Protein AF-A0A096B079-F1 (afdb_monomer_lite)

pLDDT: mean 82.73, std 12.1, range [50.69, 94.12]

Organism: NCBI:txid742738

Foldseek 3Di:
DDPVQADWDWDWDKDWDDDVPFIWIKIKTFTQGQAKKFWQDKDKDWDADPQQVVVCRVSHRDIHGHGRMDITTRDTADPDAWTKMKMWTWMDDDPDIDIDIDIDTDDRDDDDDDPPPVVVVVVVVVVVVVVVD

Structure (mmCIF, N/CA/C/O backbone):
data_AF-A0A096B079-F1
#
_entry.id   AF-A0A096B079-F1
#
loop_
_atom_site.group_PDB
_atom_site.id
_atom_site.type_symbol
_atom_site.label_atom_id
_atom_site.label_alt_id
_atom_site.label_comp_id
_atom_site.label_asym_id
_atom_site.label_entity_id
_atom_site.label_seq_id
_atom_site.pdbx_PDB_ins_code
_atom_site.Cartn_x
_atom_site.Cartn_y
_atom_site.Cartn_z
_atom_site.occupancy
_atom_site.B_iso_or_equiv
_atom_site.auth_seq_id
_atom_site.auth_comp_id
_atom_site.auth_asym_id
_atom_site.auth_atom_id
_atom_site.pdbx_PDB_model_num
ATOM 1 N N . MET A 1 1 ? -3.586 -3.933 30.442 1.00 50.69 1 MET A N 1
ATOM 2 C CA . MET A 1 1 ? -3.088 -4.070 29.053 1.00 50.69 1 MET A CA 1
ATOM 3 C C . MET A 1 1 ? -2.815 -2.673 28.521 1.00 50.69 1 MET A C 1
ATOM 5 O O . MET A 1 1 ? -3.705 -1.841 28.632 1.00 50.69 1 MET A O 1
ATOM 9 N N . ILE A 1 2 ? -1.599 -2.378 28.052 1.00 51.19 2 ILE A N 1
ATOM 10 C CA . ILE A 1 2 ? -1.215 -1.021 27.624 1.00 51.19 2 ILE A CA 1
ATOM 11 C C . ILE A 1 2 ? -1.696 -0.792 26.187 1.00 51.19 2 ILE A C 1
ATOM 13 O O . ILE A 1 2 ? -1.444 -1.600 25.297 1.00 51.19 2 ILE A O 1
ATOM 17 N N . GLU A 1 3 ? -2.394 0.317 25.977 1.00 56.41 3 GLU A N 1
ATOM 18 C CA . GLU A 1 3 ? -3.099 0.692 24.746 1.00 56.41 3 GLU A CA 1
ATOM 19 C C . GLU A 1 3 ? -2.209 0.678 23.487 1.00 56.41 3 GLU A C 1
ATOM 21 O O . GLU A 1 3 ? -2.634 0.209 22.433 1.00 56.41 3 GLU A O 1
ATOM 26 N N . ASN A 1 4 ? -0.936 1.067 23.617 1.00 60.97 4 ASN A N 1
ATOM 27 C CA . ASN A 1 4 ? 0.040 1.027 22.520 1.00 60.97 4 ASN A CA 1
ATOM 28 C C . ASN A 1 4 ? 0.401 -0.388 22.047 1.00 60.97 4 ASN A C 1
ATOM 30 O O . ASN A 1 4 ? 0.874 -0.553 20.930 1.00 60.97 4 ASN A O 1
ATOM 34 N N . SER A 1 5 ? 0.171 -1.418 22.864 1.00 60.91 5 SER A N 1
ATOM 35 C CA . SER A 1 5 ? 0.550 -2.799 22.537 1.00 60.91 5 SER A CA 1
ATOM 36 C C . SER A 1 5 ? -0.500 -3.522 21.677 1.00 60.91 5 SER A C 1
ATOM 38 O O . SER A 1 5 ? -0.214 -4.557 21.087 1.00 60.91 5 SER A O 1
ATOM 40 N N . THR A 1 6 ? -1.713 -2.963 21.566 1.00 69.12 6 THR A N 1
ATOM 41 C CA . THR A 1 6 ? -2.820 -3.533 20.767 1.00 69.12 6 THR A CA 1
ATOM 42 C C . THR A 1 6 ? -3.296 -2.639 19.638 1.00 69.12 6 THR A C 1
ATOM 44 O O . THR A 1 6 ? -4.287 -2.956 18.980 1.00 69.12 6 THR A O 1
ATOM 47 N N . ARG A 1 7 ? -2.609 -1.526 19.384 1.00 80.62 7 ARG A N 1
ATOM 48 C CA . ARG A 1 7 ? -2.993 -0.618 18.311 1.00 80.62 7 ARG A CA 1
ATOM 49 C C . ARG A 1 7 ? -2.771 -1.306 16.949 1.00 80.62 7 ARG A C 1
ATOM 51 O O . ARG A 1 7 ? -1.689 -1.858 16.729 1.00 80.62 7 ARG A O 1
ATOM 58 N N . PRO A 1 8 ? -3.757 -1.290 16.036 1.00 84.8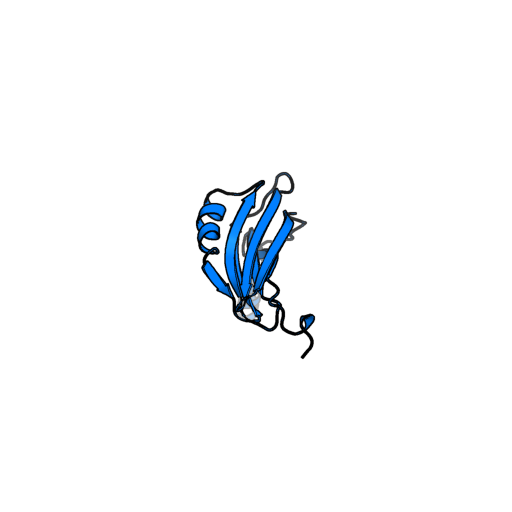1 8 PRO A N 1
ATOM 59 C CA . PRO A 1 8 ? -3.502 -1.638 14.643 1.00 84.81 8 PRO A CA 1
ATOM 60 C C . PRO A 1 8 ? -2.574 -0.587 14.030 1.00 84.81 8 PRO A C 1
ATOM 62 O O . PRO A 1 8 ? -2.700 0.602 14.328 1.00 84.81 8 PRO A O 1
ATOM 65 N N . TYR A 1 9 ? -1.658 -1.001 13.164 1.00 90.25 9 TYR A N 1
ATOM 66 C CA . TYR A 1 9 ? -0.716 -0.073 12.548 1.00 90.25 9 TYR A CA 1
ATOM 67 C C . TYR A 1 9 ? -0.647 -0.341 11.054 1.00 90.25 9 TYR A C 1
ATOM 69 O O . TYR A 1 9 ? 0.113 -1.193 10.596 1.00 90.25 9 TYR A O 1
ATOM 77 N N . ILE A 1 10 ? -1.515 0.348 10.314 1.00 92.12 10 ILE A N 1
ATOM 78 C CA . ILE A 1 10 ? -1.530 0.297 8.856 1.00 92.12 10 ILE A CA 1
ATOM 79 C C . ILE A 1 10 ? -0.416 1.200 8.348 1.00 92.12 10 ILE A C 1
ATOM 81 O O . ILE A 1 10 ? -0.372 2.376 8.694 1.00 92.12 10 ILE A O 1
ATOM 85 N N . VAL A 1 11 ? 0.473 0.636 7.541 1.00 92.38 11 VAL A N 1
ATOM 86 C CA . VAL A 1 11 ? 1.582 1.349 6.916 1.00 92.38 11 VAL A CA 1
ATOM 87 C C . VAL A 1 11 ? 1.533 1.089 5.423 1.00 92.38 11 VAL A C 1
ATOM 89 O O . VAL A 1 11 ? 1.298 -0.042 4.985 1.00 92.38 11 VAL A O 1
ATOM 92 N N . ILE A 1 12 ? 1.764 2.150 4.658 1.00 93.81 12 ILE A N 1
ATOM 93 C CA . ILE A 1 12 ? 1.899 2.095 3.209 1.00 93.81 12 ILE A CA 1
ATOM 94 C C . ILE A 1 12 ? 3.384 2.195 2.884 1.00 93.81 12 ILE A C 1
ATOM 96 O O . ILE A 1 12 ? 4.048 3.155 3.274 1.00 93.81 12 ILE A O 1
ATOM 100 N N . THR A 1 13 ? 3.908 1.191 2.196 1.00 92.50 13 THR A N 1
ATOM 101 C CA . THR A 1 13 ? 5.310 1.119 1.791 1.00 92.50 13 THR A CA 1
ATOM 102 C C . THR A 1 13 ? 5.428 0.920 0.289 1.00 92.50 13 THR A C 1
ATOM 104 O O . THR A 1 13 ? 4.492 0.505 -0.391 1.00 92.50 13 THR A O 1
ATOM 107 N N . TYR A 1 14 ? 6.613 1.216 -0.229 1.00 90.62 14 TYR A N 1
ATOM 108 C CA . TYR A 1 14 ? 6.978 0.995 -1.618 1.00 90.62 14 TYR A CA 1
ATOM 109 C C . TYR A 1 14 ? 7.935 -0.198 -1.706 1.00 90.62 14 TYR A C 1
ATOM 111 O O . TYR A 1 14 ? 8.960 -0.221 -1.022 1.00 90.62 14 TYR A O 1
ATOM 119 N N . GLU A 1 15 ? 7.601 -1.184 -2.538 1.00 89.50 15 GLU A N 1
ATOM 120 C CA . GLU A 1 15 ? 8.437 -2.357 -2.797 1.00 89.50 15 GLU A CA 1
ATOM 121 C C . GLU A 1 15 ? 8.790 -2.460 -4.286 1.00 89.50 15 GLU A C 1
ATOM 123 O O . GLU A 1 15 ? 7.981 -2.193 -5.178 1.00 89.50 15 GLU A O 1
ATOM 128 N N . ARG A 1 16 ? 10.027 -2.885 -4.554 1.00 86.31 16 ARG A N 1
ATOM 129 C CA . ARG A 1 16 ? 10.547 -3.159 -5.896 1.00 86.31 16 ARG A CA 1
ATOM 130 C C . ARG A 1 16 ? 10.853 -4.640 -6.009 1.00 86.31 16 ARG A C 1
ATOM 132 O O . ARG A 1 16 ? 11.562 -5.188 -5.167 1.00 86.31 16 ARG A O 1
ATOM 139 N N . VAL A 1 17 ? 10.376 -5.259 -7.078 1.00 86.06 17 VAL A N 1
ATOM 140 C CA . VAL A 1 17 ? 10.647 -6.659 -7.401 1.00 86.06 17 VAL A CA 1
ATOM 141 C C . VAL A 1 17 ? 11.384 -6.701 -8.731 1.00 86.06 17 VAL A C 1
ATOM 143 O O . VAL A 1 17 ? 10.881 -6.216 -9.742 1.00 86.06 17 VAL A O 1
ATOM 146 N N . ILE A 1 18 ? 12.592 -7.262 -8.724 1.00 83.69 18 ILE A N 1
ATOM 147 C CA . ILE A 1 18 ? 13.353 -7.512 -9.949 1.00 83.69 18 ILE A CA 1
ATOM 148 C C . ILE A 1 18 ? 12.728 -8.729 -10.628 1.00 83.69 18 ILE A C 1
ATOM 150 O O . ILE A 1 18 ? 12.612 -9.789 -10.014 1.00 83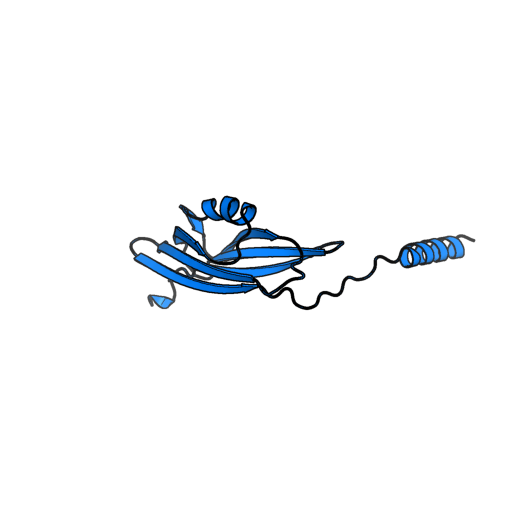.69 18 ILE A O 1
ATOM 154 N N . ILE A 1 19 ? 12.315 -8.561 -11.878 1.00 81.00 19 ILE A N 1
ATOM 155 C CA . ILE A 1 19 ? 11.740 -9.616 -12.715 1.00 81.00 19 ILE A CA 1
ATOM 156 C C . ILE A 1 19 ? 12.657 -9.860 -13.919 1.00 81.00 19 ILE A C 1
ATOM 158 O O . ILE A 1 19 ? 13.450 -8.975 -14.263 1.00 81.00 19 ILE A O 1
ATOM 162 N N . PRO A 1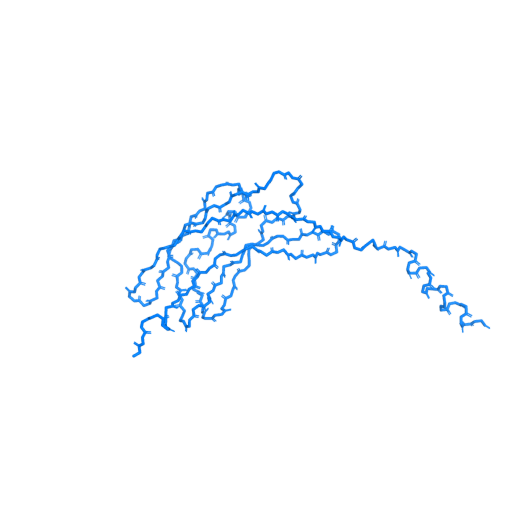 20 ? 12.574 -11.028 -14.582 1.00 71.50 20 PRO A N 1
ATOM 163 C CA . PRO A 1 20 ? 13.245 -11.226 -15.861 1.00 71.50 20 PRO A CA 1
ATOM 164 C C . PRO A 1 20 ? 12.876 -10.073 -16.807 1.00 71.50 20 PRO A C 1
ATOM 166 O O . PRO A 1 20 ? 11.698 -9.791 -17.015 1.00 71.50 20 PRO A O 1
ATOM 169 N N . HIS A 1 21 ? 13.889 -9.358 -17.300 1.00 70.75 21 HIS A N 1
ATOM 170 C CA . HIS A 1 21 ? 13.775 -8.177 -18.172 1.00 70.75 21 HIS A CA 1
ATOM 171 C C . HIS A 1 21 ? 13.249 -6.868 -17.550 1.00 70.75 21 HIS A C 1
ATOM 173 O O . HIS A 1 21 ? 12.949 -5.933 -18.294 1.00 70.75 21 HIS A O 1
ATOM 179 N N . GLY A 1 22 ? 13.181 -6.719 -16.221 1.00 76.62 22 GLY A N 1
ATOM 180 C CA . GLY A 1 22 ? 12.837 -5.409 -15.660 1.00 76.62 22 GLY A CA 1
ATOM 181 C C . GLY A 1 22 ? 12.619 -5.332 -14.153 1.00 76.62 22 GLY A C 1
ATOM 182 O O . GLY A 1 22 ? 13.105 -6.142 -13.366 1.00 76.62 22 GLY A O 1
ATOM 183 N N . ILE A 1 23 ? 11.875 -4.302 -13.750 1.00 85.50 23 ILE A N 1
ATOM 184 C CA . ILE A 1 23 ? 11.476 -4.055 -12.362 1.00 85.50 23 ILE A CA 1
ATOM 185 C C . ILE A 1 23 ? 9.970 -3.848 -12.337 1.00 85.50 23 ILE A C 1
ATOM 187 O O . ILE A 1 23 ? 9.451 -2.986 -13.047 1.00 85.50 23 ILE A O 1
ATOM 191 N N . ALA A 1 24 ? 9.291 -4.604 -11.482 1.00 87.69 24 ALA A N 1
ATOM 192 C CA . ALA A 1 24 ? 7.913 -4.352 -11.104 1.00 87.69 24 ALA A CA 1
ATOM 193 C C . ALA A 1 24 ? 7.880 -3.583 -9.780 1.00 87.69 24 ALA A C 1
ATOM 195 O O . ALA A 1 24 ? 8.569 -3.931 -8.815 1.00 87.69 24 ALA A O 1
ATOM 196 N N . ARG A 1 25 ? 7.086 -2.519 -9.744 1.00 89.75 25 ARG A N 1
ATOM 197 C CA . ARG A 1 25 ? 6.925 -1.635 -8.593 1.00 89.75 25 ARG A CA 1
ATOM 198 C C . ARG A 1 25 ? 5.565 -1.860 -7.962 1.00 89.75 25 ARG A C 1
ATOM 200 O O . ARG A 1 25 ? 4.564 -1.929 -8.673 1.00 89.75 25 ARG A O 1
ATOM 207 N N . TYR A 1 26 ? 5.536 -1.948 -6.639 1.00 91.44 26 TYR A N 1
ATOM 208 C CA . TYR A 1 26 ? 4.321 -2.198 -5.877 1.00 91.44 26 TYR A CA 1
ATOM 209 C C . TYR A 1 26 ? 4.176 -1.206 -4.732 1.00 91.44 26 TYR A C 1
ATOM 211 O O . TYR A 1 26 ? 5.146 -0.882 -4.043 1.00 91.44 26 TYR A O 1
ATOM 219 N N . ILE A 1 27 ? 2.938 -0.785 -4.496 1.00 92.81 27 ILE A N 1
ATOM 220 C CA . ILE A 1 27 ? 2.540 -0.176 -3.232 1.00 92.81 27 ILE A CA 1
ATOM 221 C C . ILE A 1 27 ? 1.988 -1.280 -2.344 1.00 92.81 27 ILE A C 1
ATOM 223 O O . ILE A 1 27 ? 1.103 -2.045 -2.739 1.00 92.81 27 ILE A O 1
ATOM 227 N N . VAL A 1 28 ? 2.528 -1.370 -1.137 1.00 93.44 28 VAL A N 1
ATOM 228 C CA . VAL A 1 28 ? 2.166 -2.387 -0.162 1.00 93.44 28 VAL A CA 1
ATOM 229 C C . VAL A 1 28 ? 1.449 -1.718 0.991 1.00 93.44 28 VAL A C 1
ATOM 231 O O . VAL A 1 28 ? 1.990 -0.831 1.639 1.00 93.44 28 VAL A O 1
ATOM 234 N N . VAL A 1 29 ? 0.227 -2.165 1.259 1.00 94.00 29 VAL A N 1
ATOM 235 C CA . VAL A 1 29 ? -0.544 -1.747 2.431 1.00 94.00 29 VAL A CA 1
ATOM 236 C C . VAL A 1 29 ? -0.508 -2.896 3.422 1.00 94.00 29 VAL A C 1
ATOM 238 O O . VAL A 1 29 ? -1.043 -3.973 3.144 1.00 94.00 29 VAL A O 1
ATOM 241 N N . LYS A 1 30 ? 0.150 -2.704 4.564 1.00 94.12 30 LYS A N 1
ATOM 242 C CA . LYS A 1 30 ? 0.360 -3.769 5.548 1.00 94.12 30 LYS A CA 1
ATOM 243 C C . LYS A 1 30 ? -0.041 -3.332 6.946 1.00 94.12 30 LYS A C 1
ATOM 245 O O . LYS A 1 30 ? 0.254 -2.218 7.366 1.00 94.12 30 LYS A O 1
ATOM 250 N N . ASN A 1 31 ? -0.666 -4.247 7.681 1.00 93.88 31 ASN A N 1
ATOM 251 C CA . ASN A 1 31 ? -0.903 -4.080 9.107 1.00 93.88 31 ASN A CA 1
ATOM 252 C C . ASN A 1 31 ? 0.253 -4.684 9.915 1.00 93.88 31 ASN A C 1
ATOM 254 O O . ASN A 1 31 ? 0.415 -5.903 9.982 1.00 93.88 31 ASN A O 1
ATOM 258 N N . TYR A 1 32 ? 1.056 -3.824 10.530 1.00 90.31 32 TYR A N 1
ATOM 259 C CA . TYR A 1 32 ? 2.136 -4.188 11.451 1.00 90.31 32 TYR A CA 1
ATOM 260 C C . TYR A 1 32 ? 1.678 -4.247 12.915 1.00 90.31 32 TYR A C 1
ATOM 262 O O . TYR A 1 32 ? 2.457 -4.619 13.791 1.00 90.31 32 TYR A O 1
ATOM 270 N N . GLY A 1 33 ? 0.430 -3.867 13.193 1.00 87.88 33 GLY A N 1
ATOM 271 C CA . GLY A 1 33 ? -0.152 -3.939 14.525 1.00 87.88 33 GLY A CA 1
ATOM 272 C C . GLY A 1 33 ? -0.564 -5.358 14.920 1.00 87.88 33 GLY A C 1
ATOM 273 O O . GLY A 1 33 ? -0.620 -6.275 14.102 1.00 87.88 33 GLY A O 1
ATOM 274 N N . GLN A 1 34 ? -0.892 -5.519 16.201 1.00 85.81 34 GLN A N 1
ATOM 275 C CA . GLN A 1 34 ? -1.310 -6.800 16.792 1.00 85.81 34 GLN A CA 1
ATOM 276 C C . GLN A 1 34 ? -2.820 -7.064 16.676 1.00 85.81 34 GLN A C 1
ATOM 278 O O . GLN A 1 34 ? -3.301 -8.131 17.045 1.00 85.81 34 GLN A O 1
ATOM 283 N N . THR A 1 35 ? -3.588 -6.100 16.168 1.00 89.50 35 THR A N 1
ATOM 284 C CA . THR A 1 35 ? -5.042 -6.206 15.987 1.00 89.50 35 THR A CA 1
ATOM 285 C C . THR A 1 35 ? -5.430 -5.896 14.551 1.00 89.50 35 THR A C 1
ATOM 287 O O . THR A 1 35 ? -4.738 -5.156 13.854 1.00 89.50 35 THR A O 1
ATOM 290 N N . GLY A 1 36 ? -6.527 -6.497 14.090 1.00 90.94 36 GLY A N 1
ATOM 291 C CA . GLY A 1 36 ? -7.054 -6.229 12.759 1.00 90.94 36 GLY A CA 1
ATOM 292 C C . GLY A 1 36 ? -7.721 -4.857 12.677 1.00 90.94 36 GLY A C 1
ATOM 293 O O . GLY A 1 36 ? -8.331 -4.404 13.648 1.00 90.94 36 GLY A O 1
ATOM 294 N N . ALA A 1 37 ? -7.624 -4.215 11.518 1.00 92.94 37 ALA A N 1
ATOM 295 C CA . ALA A 1 37 ? -8.270 -2.935 11.257 1.00 92.94 37 ALA A CA 1
ATOM 296 C C . ALA A 1 37 ? -8.962 -2.926 9.900 1.00 92.94 37 ALA A C 1
ATOM 298 O O . ALA A 1 37 ? -8.502 -3.550 8.942 1.00 92.94 37 ALA A O 1
ATOM 299 N N . LYS A 1 38 ? -10.067 -2.189 9.825 1.00 93.94 38 LYS A N 1
ATOM 300 C CA . LYS A 1 38 ? -10.788 -1.931 8.584 1.00 93.94 38 LYS A CA 1
ATOM 301 C C . LYS A 1 38 ? -10.416 -0.551 8.068 1.00 93.94 38 LYS A C 1
ATOM 303 O O . LYS A 1 38 ? -10.548 0.424 8.802 1.00 93.94 38 LYS A O 1
ATOM 308 N N . ILE A 1 39 ? -9.982 -0.461 6.818 1.00 93.38 39 ILE A N 1
ATOM 309 C CA . ILE A 1 39 ? -9.759 0.822 6.150 1.00 93.38 39 ILE A CA 1
ATOM 310 C C . ILE A 1 39 ? -11.128 1.403 5.802 1.00 93.38 39 ILE A C 1
ATOM 312 O O . ILE A 1 39 ? -11.919 0.764 5.109 1.00 93.38 39 ILE A O 1
ATOM 316 N N . THR A 1 40 ? -11.432 2.597 6.300 1.00 91.88 40 THR A N 1
ATOM 317 C CA . THR A 1 40 ? -12.726 3.261 6.080 1.00 91.88 40 THR A CA 1
ATOM 318 C C . THR A 1 40 ? -12.669 4.213 4.900 1.00 91.88 40 THR A C 1
ATOM 320 O O . THR A 1 40 ? -13.603 4.264 4.107 1.00 91.88 40 THR A O 1
ATOM 323 N N . SER A 1 41 ? -11.564 4.934 4.744 1.00 91.19 41 SER A N 1
ATOM 324 C CA . SER A 1 41 ? -11.357 5.864 3.638 1.00 91.19 41 SER A CA 1
ATOM 325 C C . SER A 1 41 ? -9.889 5.875 3.239 1.00 91.19 41 SER A C 1
ATOM 327 O O . SER A 1 41 ? -8.997 5.672 4.064 1.00 91.19 41 SER A O 1
ATOM 329 N N . MET A 1 42 ? -9.641 6.073 1.950 1.00 90.88 42 MET A N 1
ATOM 330 C CA . MET A 1 42 ? -8.297 6.218 1.419 1.00 90.88 42 MET A CA 1
ATOM 331 C C . MET A 1 42 ? -8.343 7.156 0.220 1.00 90.88 42 MET A C 1
ATOM 333 O O . MET A 1 42 ? -9.196 7.013 -0.652 1.00 90.88 42 MET A O 1
ATOM 337 N N . SER A 1 43 ? -7.441 8.127 0.212 1.00 90.44 43 SER A N 1
ATOM 338 C CA . SER A 1 43 ? -7.296 9.125 -0.838 1.00 90.44 43 SER A CA 1
ATOM 339 C C . SER A 1 43 ? -5.831 9.260 -1.218 1.00 90.44 43 SER A C 1
ATOM 341 O O . SER A 1 43 ? -4.940 9.170 -0.366 1.00 90.44 43 SER A O 1
ATOM 343 N N . LEU A 1 44 ? -5.611 9.504 -2.500 1.00 91.88 44 LEU A N 1
ATOM 344 C CA . LEU A 1 44 ? -4.310 9.591 -3.135 1.00 91.88 44 LEU A CA 1
ATOM 345 C C . LEU A 1 44 ? -4.164 10.970 -3.777 1.00 91.88 44 LEU A C 1
ATOM 347 O O . LEU A 1 44 ? -5.140 11.517 -4.286 1.00 91.88 44 LEU A O 1
ATOM 351 N N . SER A 1 45 ? -2.955 11.516 -3.793 1.00 90.88 45 SER A N 1
ATOM 352 C CA . SER A 1 45 ? -2.630 12.699 -4.597 1.00 90.88 45 SER A CA 1
ATOM 353 C C . SER A 1 45 ? -1.159 12.687 -5.006 1.00 90.88 45 SER A C 1
ATOM 355 O O . SER A 1 45 ? -0.325 12.223 -4.227 1.00 90.88 45 SER A O 1
ATOM 357 N N . GLY A 1 46 ? -0.840 13.222 -6.185 1.00 89.31 46 GLY A N 1
ATOM 358 C CA . GLY A 1 46 ? 0.523 13.287 -6.720 1.00 89.31 46 GLY A CA 1
ATOM 359 C C . GLY A 1 46 ? 0.656 12.598 -8.077 1.00 89.31 46 GLY A C 1
ATOM 360 O O . GLY A 1 46 ? -0.316 12.524 -8.829 1.00 89.31 46 GLY A O 1
ATOM 361 N N . ASP A 1 47 ? 1.855 12.096 -8.372 1.00 85.56 47 ASP A N 1
ATOM 362 C CA . ASP A 1 47 ? 2.179 11.437 -9.642 1.00 85.56 47 ASP A CA 1
ATOM 363 C C . ASP A 1 47 ? 1.659 9.990 -9.638 1.00 85.56 47 ASP A C 1
ATOM 365 O O . ASP A 1 47 ? 2.341 9.063 -9.193 1.00 85.56 47 ASP A O 1
ATOM 369 N N . ILE A 1 48 ? 0.408 9.799 -10.064 1.00 86.12 48 ILE A N 1
ATOM 370 C CA . ILE A 1 48 ? -0.300 8.520 -9.947 1.00 86.12 48 ILE A CA 1
ATOM 371 C C . ILE A 1 48 ? -0.769 8.033 -11.327 1.00 86.12 48 ILE A C 1
ATOM 373 O O . ILE A 1 48 ? -1.477 8.764 -12.019 1.00 86.12 48 ILE A O 1
ATOM 377 N N . PRO A 1 49 ? -0.438 6.792 -11.726 1.00 86.12 49 PRO A N 1
ATOM 378 C CA . PRO A 1 49 ? -1.017 6.164 -12.911 1.00 86.12 49 PRO A CA 1
ATOM 379 C C . PRO A 1 49 ? -2.517 5.872 -12.733 1.00 86.12 49 PRO A C 1
ATOM 381 O O . PRO A 1 49 ? -2.929 5.335 -11.705 1.00 86.12 49 PRO A O 1
ATOM 384 N N . GLU A 1 50 ? -3.329 6.132 -13.760 1.00 84.88 50 GLU A N 1
ATOM 385 C CA . GLU A 1 50 ? -4.792 5.915 -13.739 1.00 84.88 50 GLU A CA 1
ATOM 386 C C . GLU A 1 50 ? -5.177 4.452 -13.431 1.00 84.88 50 GLU A C 1
ATOM 388 O O . GLU A 1 50 ? -6.098 4.165 -12.658 1.00 84.88 50 GLU A O 1
ATOM 393 N N . GLU A 1 51 ? -4.419 3.499 -13.982 1.00 85.94 51 GLU A N 1
ATOM 394 C CA . GLU A 1 51 ? -4.606 2.069 -13.721 1.00 85.94 51 GLU A CA 1
ATOM 395 C C . GLU A 1 51 ? -4.410 1.726 -12.238 1.00 85.94 51 GLU A C 1
ATOM 397 O O . GLU A 1 51 ? -5.156 0.916 -11.674 1.00 85.94 51 GLU A O 1
ATOM 402 N N . PHE A 1 52 ? -3.428 2.364 -11.592 1.00 88.94 52 PHE A N 1
ATOM 403 C CA . PHE A 1 52 ? -3.167 2.181 -10.170 1.00 88.94 52 PHE A CA 1
ATOM 404 C C . PHE A 1 52 ? -4.295 2.776 -9.332 1.00 88.94 52 PHE A C 1
ATOM 406 O O . PHE A 1 52 ? -4.781 2.104 -8.425 1.00 88.94 52 PHE A O 1
ATOM 413 N N . GLU A 1 53 ? -4.754 3.989 -9.644 1.00 88.19 53 GLU A N 1
ATOM 414 C CA . GLU A 1 53 ? -5.855 4.636 -8.920 1.00 88.19 53 GLU A CA 1
ATOM 415 C C . GLU A 1 53 ? -7.117 3.760 -8.920 1.00 88.19 53 GLU A C 1
ATOM 417 O O . GLU A 1 53 ? -7.723 3.513 -7.870 1.00 88.19 53 GLU A O 1
ATOM 422 N N . THR A 1 54 ? -7.449 3.183 -10.077 1.00 86.50 54 THR A N 1
ATOM 423 C CA . THR A 1 54 ? -8.594 2.276 -10.216 1.00 86.50 54 THR A CA 1
ATOM 424 C C . THR A 1 54 ? -8.443 1.028 -9.345 1.00 86.50 54 THR A C 1
ATOM 426 O O . THR A 1 54 ? -9.385 0.643 -8.646 1.00 86.50 54 THR A O 1
ATOM 429 N N . GLN A 1 55 ? -7.269 0.389 -9.343 1.00 86.81 55 GLN A N 1
ATOM 430 C CA . GLN A 1 55 ? -7.017 -0.787 -8.500 1.00 86.81 55 GLN A CA 1
ATOM 431 C C . GLN A 1 55 ? -7.044 -0.437 -7.012 1.00 86.81 55 GLN A C 1
ATOM 433 O O . GLN A 1 55 ? -7.624 -1.171 -6.206 1.00 86.81 55 GLN A O 1
ATOM 438 N N . PHE A 1 56 ? -6.436 0.691 -6.656 1.00 87.38 56 PHE A N 1
ATOM 439 C CA . PHE A 1 56 ? -6.250 1.112 -5.280 1.00 87.38 56 PHE A CA 1
ATOM 440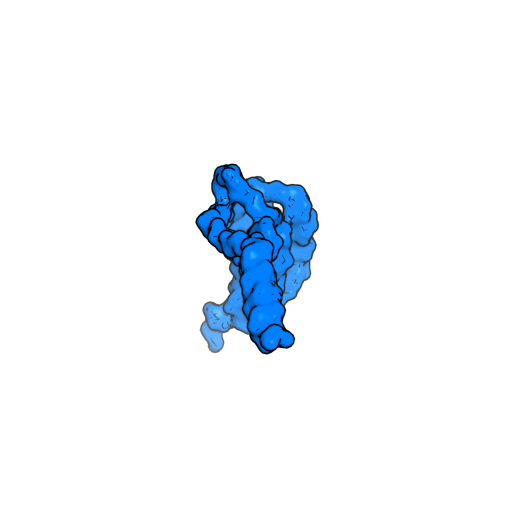 C C . PHE A 1 56 ? -7.546 1.617 -4.646 1.00 87.38 56 PHE A C 1
ATOM 442 O O . PHE A 1 56 ? -7.720 1.455 -3.446 1.00 87.38 56 PHE A O 1
ATOM 449 N N . SER A 1 57 ? -8.511 2.116 -5.426 1.00 85.06 57 SER A N 1
ATOM 450 C CA . SER A 1 57 ? -9.845 2.498 -4.925 1.00 85.06 57 SER A CA 1
ATOM 451 C C . SER A 1 57 ? -10.538 1.388 -4.112 1.00 85.06 57 SER A C 1
ATOM 453 O O . SER A 1 57 ? -11.265 1.659 -3.155 1.00 85.06 57 SER A O 1
ATOM 455 N N . ARG A 1 58 ? -10.246 0.119 -4.433 1.00 85.06 58 ARG A N 1
ATOM 456 C CA . ARG A 1 58 ? -10.812 -1.074 -3.779 1.00 85.06 58 ARG A CA 1
ATOM 457 C C . ARG A 1 58 ? -10.262 -1.335 -2.378 1.00 85.06 58 ARG A C 1
ATOM 459 O O . ARG A 1 58 ? -10.781 -2.196 -1.671 1.00 85.06 58 ARG A O 1
ATOM 466 N N . VAL A 1 59 ? -9.213 -0.622 -1.971 1.00 88.00 59 VAL A N 1
ATOM 467 C CA . VAL A 1 59 ? -8.638 -0.734 -0.626 1.00 88.00 59 VAL A CA 1
ATOM 468 C C . VAL A 1 59 ? -9.571 -0.153 0.442 1.00 88.00 59 VAL A C 1
ATOM 470 O O . VAL A 1 59 ? -9.554 -0.601 1.590 1.00 88.00 59 VAL A O 1
ATOM 473 N N . SER A 1 60 ? -10.410 0.826 0.080 1.00 88.62 60 SER A N 1
ATOM 474 C CA . SER A 1 60 ? -11.423 1.364 0.983 1.00 88.62 60 SER A CA 1
ATOM 475 C C . SER A 1 60 ? -12.472 0.287 1.255 1.00 88.62 60 SER A C 1
ATOM 477 O O . SER A 1 60 ? -13.020 -0.328 0.344 1.00 88.62 60 SER A O 1
ATOM 479 N N . GLY A 1 61 ? -12.717 0.013 2.533 1.00 88.12 61 GLY A N 1
ATOM 480 C CA . GLY A 1 61 ? -13.569 -1.080 2.989 1.00 88.12 61 GLY A CA 1
ATOM 481 C C . GLY A 1 61 ? -12.826 -2.389 3.264 1.00 88.12 61 GLY A C 1
ATOM 482 O O . GLY A 1 61 ? -13.419 -3.279 3.880 1.00 88.12 61 GLY A O 1
ATOM 483 N N . ALA A 1 62 ? -11.549 -2.508 2.884 1.00 91.19 62 ALA A N 1
ATOM 484 C CA . ALA A 1 62 ? -10.760 -3.708 3.139 1.00 91.19 62 ALA A CA 1
ATOM 485 C C . ALA A 1 62 ? -10.454 -3.877 4.635 1.00 91.19 62 ALA A C 1
ATOM 487 O O . ALA A 1 62 ? -10.136 -2.921 5.346 1.00 91.19 62 ALA A O 1
ATOM 488 N N . PHE A 1 63 ? -10.520 -5.122 5.106 1.00 92.81 63 PHE A N 1
ATOM 489 C CA . PHE A 1 63 ? -10.083 -5.500 6.445 1.00 92.81 63 PHE A CA 1
ATOM 490 C C . PHE A 1 63 ? -8.703 -6.153 6.379 1.00 92.81 63 PHE A C 1
ATOM 492 O O . PHE A 1 63 ? -8.488 -7.089 5.610 1.00 92.81 63 PHE A O 1
ATOM 499 N N . LEU A 1 64 ? -7.782 -5.663 7.202 1.00 92.38 64 LEU A N 1
ATOM 500 C CA . LEU A 1 64 ? -6.418 -6.159 7.319 1.00 92.38 64 LEU A CA 1
ATOM 501 C C . LEU A 1 64 ? -6.224 -6.777 8.699 1.00 92.38 64 LEU A C 1
ATOM 503 O O . LEU A 1 64 ? -6.141 -6.065 9.705 1.00 92.38 64 LEU A O 1
ATOM 507 N N . ALA A 1 65 ? -6.111 -8.102 8.742 1.00 92.06 65 ALA A N 1
ATOM 508 C CA . ALA A 1 65 ? -5.698 -8.826 9.936 1.00 92.06 65 ALA A CA 1
ATOM 509 C C . ALA A 1 65 ? -4.231 -8.501 10.308 1.00 92.06 65 ALA A C 1
ATOM 511 O O . ALA A 1 65 ? -3.478 -7.991 9.471 1.00 92.06 65 ALA A O 1
ATOM 512 N N . PRO A 1 66 ? -3.792 -8.789 11.547 1.00 91.81 66 PRO A N 1
ATOM 513 C CA . PRO A 1 66 ? -2.393 -8.628 11.943 1.00 91.81 66 PRO A CA 1
ATOM 514 C C . PRO A 1 66 ? -1.439 -9.333 10.974 1.00 91.81 66 PRO A C 1
ATOM 516 O O . PRO A 1 66 ? -1.685 -10.468 10.571 1.00 91.81 66 PRO A O 1
ATOM 519 N N . SER A 1 67 ? -0.340 -8.672 10.608 1.00 89.56 67 SER A N 1
ATOM 520 C CA . SER A 1 67 ? 0.662 -9.146 9.634 1.00 89.56 67 SER A CA 1
ATOM 521 C C . SER A 1 67 ? 0.172 -9.326 8.191 1.00 89.56 67 SER A C 1
ATOM 523 O O . SER A 1 67 ? 0.986 -9.640 7.318 1.00 89.56 67 SER A O 1
ATOM 525 N N . GLN A 1 68 ? -1.111 -9.090 7.903 1.00 93.19 68 GLN A N 1
ATOM 526 C CA . GLN A 1 68 ? -1.645 -9.170 6.548 1.00 93.19 68 GLN A CA 1
ATOM 527 C C . GLN A 1 68 ? -1.151 -7.990 5.706 1.00 93.19 68 GLN A C 1
ATOM 529 O O . GLN A 1 68 ? -1.066 -6.854 6.183 1.00 93.19 68 GLN A O 1
ATOM 534 N N . ARG A 1 69 ? -0.839 -8.272 4.438 1.00 93.50 69 ARG A N 1
ATOM 535 C CA . ARG A 1 69 ? -0.451 -7.274 3.438 1.00 93.50 69 ARG A CA 1
ATOM 536 C C . ARG A 1 69 ? -1.282 -7.401 2.169 1.00 93.50 69 ARG A C 1
ATOM 538 O O . ARG A 1 69 ? -1.624 -8.511 1.766 1.00 93.50 69 ARG A O 1
ATOM 545 N N . LEU A 1 70 ? -1.548 -6.267 1.538 1.00 92.50 70 LEU A N 1
ATOM 546 C CA . LEU A 1 70 ? -2.130 -6.150 0.205 1.00 92.50 70 LEU A CA 1
ATOM 547 C C . LEU A 1 70 ? -1.086 -5.512 -0.710 1.00 92.50 70 LEU A C 1
ATOM 549 O O . LEU A 1 70 ? -0.445 -4.537 -0.319 1.00 92.50 70 LEU A O 1
ATOM 553 N N . LEU A 1 71 ? -0.898 -6.087 -1.895 1.00 92.50 71 LEU A N 1
ATOM 554 C CA . LEU A 1 71 ? 0.047 -5.598 -2.895 1.00 92.50 71 LEU A CA 1
ATOM 555 C C . LEU A 1 71 ? -0.742 -5.043 -4.074 1.00 92.50 71 LEU A C 1
ATOM 557 O O . LEU A 1 71 ? -1.596 -5.738 -4.622 1.00 92.50 71 LEU A O 1
ATOM 561 N N . TYR A 1 72 ? -0.416 -3.820 -4.472 1.00 92.31 72 TYR A N 1
ATOM 562 C CA . TYR A 1 72 ? -1.012 -3.146 -5.618 1.00 92.31 72 TYR A CA 1
ATOM 563 C C . TYR A 1 72 ? 0.079 -2.817 -6.622 1.00 92.31 72 TYR A C 1
ATOM 565 O O . TYR A 1 72 ? 1.098 -2.224 -6.261 1.00 92.31 72 TYR A O 1
ATOM 573 N N . TYR A 1 73 ? -0.118 -3.238 -7.868 1.00 90.25 73 TYR A N 1
ATOM 574 C CA . TYR A 1 73 ? 0.845 -2.991 -8.930 1.00 90.25 73 TYR A CA 1
ATOM 575 C C . TYR A 1 73 ? 0.841 -1.509 -9.289 1.00 90.25 73 TYR A C 1
ATOM 577 O O . TYR A 1 73 ? -0.186 -0.974 -9.692 1.00 90.25 73 TYR A O 1
ATOM 585 N N . PHE A 1 74 ? 1.989 -0.860 -9.126 1.00 89.31 74 PHE A N 1
ATOM 586 C CA . PHE A 1 74 ? 2.155 0.563 -9.391 1.00 89.31 74 PHE A CA 1
ATOM 587 C C . PHE A 1 74 ? 2.682 0.831 -10.805 1.00 89.31 74 PHE A C 1
ATOM 589 O O . PHE A 1 74 ? 2.313 1.824 -11.418 1.00 89.31 74 PHE A O 1
ATOM 596 N N . GLY A 1 75 ? 3.538 -0.046 -11.340 1.00 87.19 75 GLY A N 1
ATOM 597 C CA . GLY A 1 75 ? 4.060 0.108 -12.697 1.00 87.19 75 GLY A CA 1
ATOM 598 C C . GLY A 1 75 ? 5.419 -0.548 -12.937 1.00 87.19 75 GLY A C 1
ATOM 599 O O . GLY A 1 75 ? 6.017 -1.161 -12.048 1.00 87.19 75 GLY A O 1
ATOM 600 N N . GLY A 1 76 ? 5.918 -0.400 -14.165 1.00 82.88 76 GLY A N 1
ATOM 601 C CA . GLY A 1 76 ? 7.272 -0.790 -14.572 1.00 82.88 76 GLY A CA 1
ATOM 602 C C . GLY A 1 76 ? 8.323 0.265 -14.217 1.00 82.88 76 GLY A C 1
ATOM 603 O O . GLY A 1 76 ? 8.039 1.202 -13.479 1.00 82.88 76 GLY A O 1
ATOM 604 N N . ILE A 1 77 ? 9.538 0.138 -14.749 1.00 80.56 77 ILE A N 1
ATOM 605 C CA . ILE A 1 77 ? 10.656 1.080 -14.539 1.00 80.56 77 ILE A CA 1
ATOM 606 C C . ILE A 1 77 ? 10.245 2.522 -14.910 1.00 80.56 77 ILE A C 1
ATOM 608 O O . ILE A 1 77 ? 9.808 2.767 -16.028 1.00 80.56 77 ILE A O 1
ATOM 612 N N . ASN A 1 78 ? 10.456 3.484 -14.002 1.00 77.88 78 ASN A N 1
ATOM 613 C CA . ASN A 1 78 ? 10.385 4.923 -14.293 1.00 77.88 78 ASN A CA 1
ATOM 614 C C . ASN A 1 78 ? 11.787 5.508 -14.592 1.00 77.88 78 ASN A C 1
ATOM 616 O O . ASN A 1 78 ? 12.636 5.605 -13.706 1.00 77.88 78 ASN A O 1
ATOM 620 N N . LEU A 1 79 ? 12.042 5.894 -15.844 1.00 73.75 79 LEU A N 1
ATOM 621 C CA . LEU A 1 79 ? 13.314 6.503 -16.275 1.00 73.75 79 LEU A CA 1
ATOM 622 C C . LEU A 1 79 ? 13.363 8.033 -16.094 1.00 73.75 79 LEU A C 1
ATOM 624 O O . LEU A 1 79 ? 14.392 8.647 -16.368 1.00 73.75 79 LEU A O 1
ATOM 628 N N . GLY A 1 80 ? 12.254 8.644 -15.680 1.00 77.69 80 GLY A N 1
ATOM 629 C CA . GLY A 1 80 ? 12.111 10.081 -15.489 1.00 77.69 80 GLY A CA 1
ATOM 630 C C . GLY A 1 80 ? 12.417 10.540 -14.063 1.00 77.69 80 GLY A C 1
ATOM 631 O O . GLY A 1 80 ? 13.231 9.963 -13.340 1.00 77.69 80 GLY A O 1
ATOM 632 N N . SER A 1 81 ? 11.766 11.632 -13.668 1.00 81.50 81 SER A N 1
ATOM 633 C CA . SER A 1 81 ? 11.896 12.214 -12.333 1.00 81.50 81 SER A CA 1
ATOM 634 C C . SER A 1 81 ? 11.281 11.309 -11.251 1.00 81.50 81 SER A C 1
ATOM 636 O O . SER A 1 81 ? 10.361 10.545 -11.552 1.00 81.50 81 SER A O 1
ATOM 638 N N . PRO A 1 82 ? 11.757 11.394 -9.991 1.00 84.56 82 PRO A N 1
ATOM 639 C CA . PRO A 1 82 ? 11.134 10.694 -8.871 1.00 84.56 82 PRO A CA 1
ATOM 640 C C . PRO A 1 82 ? 9.656 11.064 -8.737 1.00 84.56 82 PRO A C 1
ATOM 642 O O . PRO A 1 82 ? 9.333 12.250 -8.674 1.00 84.56 82 PRO A O 1
ATOM 645 N N . GLU A 1 83 ? 8.786 10.061 -8.650 1.00 89.25 83 GLU A N 1
ATOM 646 C CA . GLU A 1 83 ? 7.350 10.265 -8.435 1.00 89.25 83 GLU A CA 1
ATOM 647 C C . GLU A 1 83 ? 7.087 10.511 -6.951 1.00 89.25 83 GLU A C 1
ATOM 649 O O . GLU A 1 83 ? 7.609 9.792 -6.087 1.00 89.25 83 GLU A O 1
ATOM 654 N N . LYS A 1 84 ? 6.274 11.519 -6.640 1.00 90.56 84 LYS A N 1
ATOM 655 C CA . LYS A 1 84 ? 5.854 11.798 -5.263 1.00 90.56 84 LYS A CA 1
ATOM 656 C C . LYS A 1 84 ? 4.375 11.521 -5.105 1.00 90.56 84 LYS A C 1
ATOM 658 O O . LYS A 1 84 ? 3.555 12.044 -5.856 1.00 90.56 84 LYS A O 1
ATOM 663 N N . ILE A 1 85 ? 4.041 10.723 -4.097 1.00 92.56 85 ILE A N 1
ATOM 664 C CA . ILE A 1 85 ? 2.664 10.326 -3.824 1.00 92.56 85 ILE A CA 1
ATOM 665 C C . ILE A 1 85 ? 2.364 10.522 -2.353 1.00 92.56 85 ILE A C 1
ATOM 667 O O . ILE A 1 85 ? 3.066 10.019 -1.474 1.00 92.56 85 ILE A O 1
ATOM 671 N N . LEU A 1 86 ? 1.275 11.229 -2.098 1.00 93.75 86 LEU A N 1
ATOM 672 C CA . LEU A 1 86 ? 0.719 11.420 -0.777 1.00 93.75 86 LEU A CA 1
ATOM 673 C C . LEU A 1 86 ? -0.496 10.511 -0.614 1.00 93.75 86 LEU A C 1
ATOM 675 O O . LEU A 1 86 ? -1.472 10.600 -1.360 1.00 93.75 86 LEU A O 1
ATOM 679 N N . PHE A 1 87 ? -0.439 9.663 0.403 1.00 93.50 87 PHE A N 1
ATOM 680 C CA . PHE A 1 87 ? -1.525 8.794 0.818 1.00 93.50 87 PHE A CA 1
ATOM 681 C C . PHE A 1 87 ? -2.142 9.366 2.087 1.00 93.50 87 PHE A C 1
ATOM 683 O O . PHE A 1 87 ? -1.450 9.537 3.089 1.00 93.50 87 PHE A O 1
ATOM 690 N N . SER A 1 88 ? -3.444 9.626 2.073 1.00 93.62 88 SER A N 1
ATOM 691 C CA . SER A 1 88 ? -4.202 9.969 3.281 1.00 93.62 88 SER A CA 1
ATOM 692 C C . SER A 1 88 ? -5.269 8.915 3.510 1.00 93.62 88 SER A C 1
ATOM 694 O O . SER A 1 88 ? -6.034 8.602 2.599 1.00 93.62 88 SER A O 1
ATOM 696 N N . TYR A 1 89 ? -5.302 8.331 4.702 1.00 93.50 89 TYR A N 1
ATOM 697 C CA . TYR A 1 89 ? -6.175 7.198 4.977 1.00 93.50 89 TYR A CA 1
ATOM 698 C C . TYR A 1 89 ? -6.675 7.175 6.408 1.00 93.50 89 TYR A C 1
ATOM 700 O O . TYR A 1 89 ? -6.007 7.613 7.347 1.00 93.50 89 TYR A O 1
ATOM 708 N N . GLU A 1 90 ? -7.874 6.630 6.558 1.00 93.62 90 GLU A N 1
ATOM 709 C CA . GLU A 1 90 ? -8.512 6.418 7.845 1.00 93.62 90 GLU A CA 1
ATOM 710 C C . GLU A 1 90 ? -8.833 4.937 8.003 1.00 93.62 90 GLU A C 1
ATOM 712 O O . GLU A 1 90 ? -9.237 4.251 7.058 1.00 93.62 90 GLU A O 1
ATOM 717 N N . TYR A 1 91 ? -8.624 4.431 9.210 1.00 93.50 91 TYR A N 1
ATOM 718 C CA . TYR A 1 91 ? -8.918 3.051 9.555 1.00 93.50 91 TYR A CA 1
ATOM 719 C C . TYR A 1 91 ? -9.469 2.960 10.968 1.00 93.50 91 TYR A C 1
ATOM 721 O O . TYR A 1 91 ? -9.176 3.784 11.837 1.00 93.50 91 TYR A O 1
ATOM 729 N N . GLU A 1 92 ? -10.266 1.930 11.209 1.00 92.38 92 GLU A N 1
ATOM 730 C CA . GLU A 1 92 ? -10.891 1.687 12.498 1.00 92.38 92 GLU A CA 1
ATOM 731 C C . GLU A 1 92 ? -10.591 0.284 13.017 1.00 92.38 92 GLU A C 1
ATOM 733 O O . GLU A 1 92 ? -10.489 -0.686 12.260 1.00 92.38 92 GLU A O 1
ATOM 738 N N . ALA A 1 93 ? -10.461 0.181 14.337 1.00 89.25 93 ALA A N 1
ATOM 739 C CA . ALA A 1 93 ? -10.446 -1.091 15.045 1.00 89.25 93 ALA A CA 1
ATOM 740 C C . ALA A 1 93 ? -11.398 -1.007 16.235 1.00 89.25 93 ALA A C 1
ATOM 742 O O . ALA A 1 93 ? -11.215 -0.217 17.169 1.00 89.25 93 ALA A O 1
ATOM 743 N N . GLY A 1 94 ? -12.452 -1.820 16.185 1.00 85.06 94 GLY A N 1
ATOM 744 C CA . GLY A 1 94 ? -13.537 -1.765 17.156 1.00 85.06 94 GLY A CA 1
ATOM 745 C C . GLY A 1 94 ? -14.224 -0.398 17.140 1.00 85.06 94 GLY A C 1
ATOM 746 O O . GLY A 1 94 ? -14.867 -0.040 16.163 1.00 85.06 94 GLY A O 1
ATOM 747 N N . LYS A 1 95 ? -14.102 0.363 18.234 1.00 83.69 95 LYS A N 1
ATOM 748 C CA . LYS A 1 95 ? -14.744 1.684 18.399 1.00 83.69 95 LYS A CA 1
ATOM 749 C C . LYS A 1 95 ? -13.820 2.871 18.105 1.00 83.69 95 LYS A C 1
ATOM 751 O O . LYS A 1 95 ? -14.267 4.012 18.182 1.00 83.69 95 LYS A O 1
ATOM 756 N N . LYS A 1 96 ? -12.533 2.627 17.843 1.00 88.25 96 LYS A N 1
ATOM 757 C CA . LYS A 1 96 ? -11.535 3.686 17.646 1.00 88.25 96 LYS A CA 1
ATOM 758 C C . LYS A 1 96 ? -11.267 3.897 16.169 1.00 88.25 96 LYS A C 1
ATOM 760 O O . LYS A 1 96 ? -11.156 2.928 15.423 1.00 88.25 96 LYS A O 1
ATOM 765 N N . LYS A 1 97 ? -11.114 5.164 15.794 1.00 91.19 97 LYS A N 1
ATOM 766 C CA . LYS A 1 97 ? -10.756 5.605 14.449 1.00 91.19 97 LYS A CA 1
ATOM 767 C C . LYS A 1 97 ? -9.388 6.263 14.484 1.00 91.19 97 LYS A C 1
ATOM 769 O O . LYS A 1 97 ? -9.068 6.983 15.429 1.00 91.19 97 LYS A O 1
ATOM 774 N N . TYR A 1 98 ? -8.609 6.005 13.453 1.00 91.19 98 TYR A N 1
ATOM 775 C CA . TYR A 1 98 ? -7.268 6.524 13.264 1.00 91.19 98 TYR A CA 1
ATOM 776 C C . TYR A 1 98 ? -7.194 7.171 11.891 1.00 91.19 98 TYR A C 1
ATOM 778 O O . TYR A 1 98 ? -7.838 6.704 10.951 1.00 91.19 98 TYR A O 1
ATOM 786 N N . LYS A 1 99 ? -6.405 8.235 11.792 1.00 92.81 99 LYS A N 1
ATOM 787 C CA . LYS A 1 99 ? -6.143 8.958 10.556 1.00 92.81 99 LYS A CA 1
ATOM 788 C C . LYS A 1 99 ? -4.647 9.124 10.420 1.00 92.81 99 LYS A C 1
ATOM 790 O O . LYS A 1 99 ? -4.000 9.562 11.367 1.00 92.81 99 LYS A O 1
ATOM 795 N N . GLU A 1 100 ? -4.127 8.765 9.263 1.00 91.31 100 GLU A N 1
ATOM 796 C CA . GLU A 1 100 ? -2.704 8.825 8.972 1.00 91.31 100 GLU A CA 1
ATOM 797 C C . GLU A 1 100 ? -2.497 9.429 7.584 1.00 91.31 100 GLU A C 1
ATOM 799 O O . GLU A 1 100 ? -3.325 9.287 6.675 1.00 91.31 100 GLU A O 1
ATOM 804 N N . THR A 1 101 ? -1.364 10.102 7.434 1.00 92.56 101 THR A N 1
ATOM 805 C CA . THR A 1 101 ? -0.900 10.636 6.159 1.00 92.56 101 THR A CA 1
ATOM 806 C C . THR A 1 101 ? 0.530 10.168 5.949 1.00 92.56 101 THR A C 1
ATOM 808 O O . THR A 1 101 ? 1.369 10.267 6.843 1.00 92.56 101 THR A O 1
ATOM 811 N N . THR A 1 102 ? 0.813 9.618 4.776 1.00 92.19 102 THR A N 1
ATOM 812 C CA . THR A 1 102 ? 2.127 9.085 4.421 1.00 92.19 102 THR A CA 1
ATOM 813 C C . THR A 1 102 ? 2.519 9.617 3.054 1.00 92.19 102 THR A C 1
ATOM 815 O O . THR A 1 102 ? 1.811 9.400 2.076 1.00 92.19 102 THR A O 1
ATOM 818 N N . GLU A 1 103 ? 3.649 10.311 2.987 1.00 92.56 103 GLU A N 1
ATOM 819 C CA . GLU A 1 103 ? 4.258 10.736 1.730 1.00 92.56 103 GLU A CA 1
ATOM 820 C C . GLU A 1 103 ? 5.339 9.729 1.335 1.00 92.56 103 GLU A C 1
ATOM 822 O O . GLU A 1 103 ? 6.230 9.415 2.127 1.00 92.56 103 GLU A O 1
ATOM 827 N N . LEU A 1 104 ? 5.258 9.215 0.111 1.00 91.00 104 LEU A N 1
ATOM 828 C CA . LEU A 1 104 ? 6.262 8.339 -0.475 1.00 91.00 104 LEU A CA 1
ATOM 829 C C . LEU A 1 104 ? 6.886 9.028 -1.686 1.00 91.00 104 LEU A C 1
ATOM 831 O O . LEU A 1 104 ? 6.191 9.463 -2.600 1.00 91.00 104 LEU A O 1
ATOM 835 N N . THR A 1 105 ? 8.216 9.087 -1.704 1.00 88.88 105 THR A N 1
ATOM 836 C CA . THR A 1 105 ? 8.984 9.436 -2.903 1.00 88.88 105 THR A CA 1
ATOM 837 C C . THR A 1 105 ? 9.496 8.147 -3.533 1.00 88.88 105 THR A C 1
ATOM 839 O O . THR A 1 105 ? 10.359 7.467 -2.969 1.00 88.88 105 THR A O 1
ATOM 842 N N . LEU A 1 106 ? 8.958 7.793 -4.695 1.00 86.12 106 LEU A N 1
ATOM 843 C CA . LEU A 1 106 ? 9.333 6.593 -5.426 1.00 86.12 106 LEU A CA 1
ATOM 844 C C . LEU A 1 106 ? 10.576 6.880 -6.256 1.00 86.12 106 LEU A C 1
ATOM 846 O O . LEU A 1 106 ? 10.529 7.439 -7.350 1.00 86.12 106 LEU A O 1
ATOM 850 N N . ILE A 1 107 ? 11.716 6.465 -5.715 1.00 79.94 107 ILE A N 1
ATOM 851 C CA . ILE A 1 107 ? 12.974 6.451 -6.449 1.00 79.94 107 ILE A CA 1
ATOM 852 C C . ILE A 1 107 ? 13.162 5.096 -7.119 1.00 79.94 107 ILE A C 1
ATOM 854 O O . ILE A 1 107 ? 12.975 4.032 -6.520 1.00 79.94 107 ILE A O 1
ATOM 858 N N . ASN A 1 108 ? 13.555 5.134 -8.386 1.00 67.75 108 ASN A N 1
ATOM 859 C CA . ASN A 1 108 ? 13.769 3.915 -9.145 1.00 67.75 108 ASN A CA 1
ATOM 860 C C . ASN A 1 108 ? 15.092 3.224 -8.765 1.00 67.75 108 ASN A C 1
ATOM 862 O O . ASN A 1 108 ? 15.194 2.008 -8.869 1.00 67.75 108 ASN A O 1
ATOM 866 N N . GLY A 1 109 ? 16.063 3.979 -8.228 1.00 61.75 109 GLY A N 1
ATOM 867 C CA . GLY A 1 109 ? 17.378 3.480 -7.810 1.00 61.75 109 GLY A CA 1
ATOM 868 C C . GLY A 1 109 ? 18.178 2.843 -8.954 1.00 61.75 109 GLY A C 1
ATOM 869 O O . GLY A 1 109 ? 17.717 2.757 -10.087 1.00 61.75 109 GLY A O 1
ATOM 870 N N . ALA A 1 110 ? 19.392 2.371 -8.669 1.00 57.62 110 ALA A N 1
ATOM 871 C CA . ALA A 1 110 ? 20.124 1.541 -9.624 1.00 57.62 110 ALA A CA 1
ATOM 872 C C . ALA A 1 110 ? 19.497 0.134 -9.685 1.00 57.62 110 ALA A C 1
ATOM 874 O O . ALA A 1 110 ? 19.032 -0.398 -8.668 1.00 57.62 110 ALA A O 1
ATOM 875 N N . SER A 1 111 ? 19.488 -0.482 -10.866 1.00 56.16 111 SER A N 1
ATOM 876 C CA . SER A 1 111 ? 19.218 -1.912 -11.024 1.00 56.16 111 SER A CA 1
ATOM 877 C C . SER A 1 111 ? 20.260 -2.531 -11.932 1.00 56.16 111 SER A C 1
ATOM 879 O O . SER A 1 111 ? 20.465 -2.052 -13.046 1.00 56.16 111 SER A O 1
ATOM 881 N N . SER A 1 112 ? 20.869 -3.617 -11.475 1.00 54.22 112 SER A N 1
ATOM 882 C CA . SER A 1 112 ? 21.740 -4.439 -12.302 1.00 54.22 112 SER A CA 1
ATOM 883 C C . SER A 1 112 ? 20.923 -5.616 -12.806 1.00 54.22 112 SER A C 1
ATOM 885 O O . SER A 1 112 ? 20.554 -6.496 -12.028 1.00 54.22 112 SER A O 1
ATOM 887 N N . THR A 1 113 ? 20.610 -5.630 -14.095 1.00 56.38 113 THR A N 1
ATOM 888 C CA . THR A 1 113 ? 20.144 -6.849 -14.748 1.00 56.38 113 THR A CA 1
ATOM 889 C C . THR A 1 113 ? 21.372 -7.690 -15.066 1.00 56.38 113 THR A C 1
ATOM 891 O O . THR A 1 113 ? 22.370 -7.189 -15.587 1.00 56.38 113 THR A O 1
ATOM 894 N N . ARG A 1 114 ? 21.342 -8.977 -14.710 1.00 55.59 114 ARG A N 1
ATOM 895 C CA . ARG A 1 114 ? 22.335 -9.907 -15.243 1.00 55.59 114 ARG A CA 1
ATOM 896 C C . ARG A 1 114 ? 21.958 -10.104 -16.711 1.00 55.59 114 ARG A C 1
ATOM 898 O O . ARG A 1 114 ? 20.811 -10.479 -16.951 1.00 55.59 114 ARG A O 1
ATOM 905 N N . PRO A 1 115 ? 22.840 -9.806 -17.677 1.00 56.72 115 PRO A N 1
ATOM 906 C CA . PRO A 1 115 ? 22.538 -10.131 -19.059 1.00 56.72 115 PRO A CA 1
ATOM 907 C C . PRO A 1 115 ? 22.301 -11.640 -19.129 1.00 56.72 115 PRO A C 1
ATOM 909 O O . PRO A 1 115 ? 23.116 -12.420 -18.628 1.00 56.72 115 PRO A O 1
ATOM 912 N N . GLU A 1 116 ? 21.168 -12.047 -19.695 1.00 60.28 116 GLU A N 1
ATOM 913 C CA . GLU A 1 116 ? 21.022 -13.409 -20.191 1.00 60.28 116 GLU A CA 1
ATOM 914 C C . GLU A 1 116 ? 22.025 -13.529 -21.335 1.00 60.28 116 GLU A C 1
ATOM 916 O O . GLU A 1 116 ? 21.788 -13.030 -22.432 1.00 60.28 116 GLU A O 1
ATOM 921 N N . SER A 1 117 ? 23.221 -14.054 -21.058 1.00 60.78 117 SER A N 1
ATOM 922 C CA . SER A 1 117 ? 24.138 -14.364 -22.143 1.00 60.78 117 SER A CA 1
ATOM 923 C C . SER A 1 117 ? 23.725 -15.713 -22.710 1.00 60.78 117 SER A C 1
ATOM 925 O O . SER A 1 117 ? 23.814 -16.740 -22.035 1.00 60.78 117 SER A O 1
ATOM 927 N N . ASP A 1 118 ? 23.317 -15.719 -23.979 1.00 60.16 118 ASP A N 1
ATOM 928 C CA . ASP A 1 118 ? 23.216 -16.951 -24.770 1.00 60.16 118 ASP A CA 1
ATOM 929 C C . ASP A 1 118 ? 24.519 -17.755 -24.694 1.00 60.16 118 ASP A C 1
ATOM 931 O O . ASP A 1 118 ? 24.521 -18.977 -24.794 1.00 60.16 118 ASP A O 1
ATOM 935 N N . ASP A 1 119 ? 25.641 -17.074 -24.458 1.00 62.22 119 ASP A N 1
ATOM 936 C CA . ASP A 1 119 ? 26.944 -17.690 -24.268 1.00 62.22 119 ASP A CA 1
ATOM 937 C C . ASP A 1 119 ? 26.996 -18.603 -23.038 1.00 62.22 119 ASP A C 1
ATOM 939 O O . ASP A 1 119 ? 27.627 -19.650 -23.108 1.00 62.22 119 ASP A O 1
ATOM 943 N N . ALA A 1 120 ? 26.291 -18.299 -21.941 1.00 61.12 120 ALA A N 1
ATOM 944 C CA . ALA A 1 120 ? 26.229 -19.204 -20.790 1.00 61.12 120 ALA A CA 1
ATOM 945 C C . ALA A 1 120 ? 25.556 -20.540 -21.152 1.00 61.12 120 ALA A C 1
ATOM 947 O O . ALA A 1 120 ? 25.993 -21.595 -20.692 1.00 61.12 120 ALA A O 1
ATOM 948 N N . ILE A 1 121 ? 24.536 -20.501 -22.017 1.00 65.50 121 ILE A N 1
ATOM 949 C CA . ILE A 1 121 ? 23.870 -21.699 -22.544 1.00 65.50 121 ILE A CA 1
ATOM 950 C C . ILE A 1 121 ? 24.781 -22.406 -23.556 1.00 65.50 121 ILE A C 1
ATOM 952 O O . ILE A 1 121 ? 24.920 -23.625 -23.492 1.00 65.50 121 ILE A O 1
ATOM 956 N N . LYS A 1 122 ? 25.461 -21.664 -24.444 1.00 67.81 122 LYS A N 1
ATOM 957 C CA . LYS A 1 122 ? 26.424 -22.233 -25.404 1.00 67.81 122 LYS A CA 1
ATOM 958 C C . LYS A 1 122 ? 27.578 -22.950 -24.708 1.00 67.81 122 LYS A C 1
ATOM 960 O O . LYS A 1 122 ? 27.880 -24.071 -25.092 1.00 67.81 122 LYS A O 1
ATOM 965 N N . TYR A 1 123 ? 28.182 -22.358 -23.675 1.00 71.81 123 TYR A N 1
ATOM 966 C CA . TYR A 1 123 ? 29.275 -22.987 -22.928 1.00 71.81 123 TYR A CA 1
ATOM 967 C C . TYR A 1 123 ? 28.806 -24.215 -22.146 1.00 71.81 123 TYR A C 1
ATOM 969 O O . TYR A 1 123 ? 29.527 -25.205 -22.089 1.00 71.81 123 TYR A O 1
ATOM 977 N N .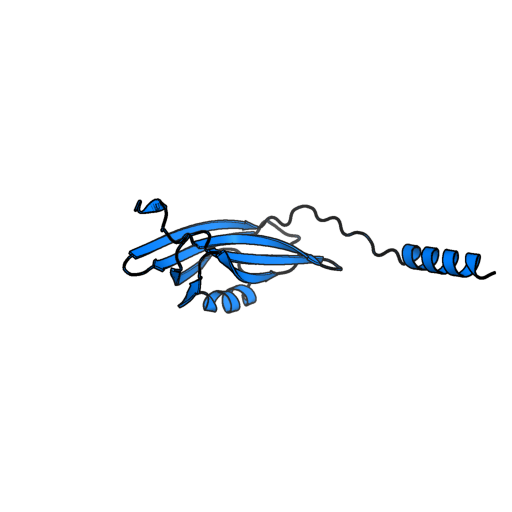 ALA A 1 124 ? 27.590 -24.190 -21.590 1.00 69.69 124 ALA A N 1
ATOM 978 C CA . ALA A 1 124 ? 27.017 -25.364 -20.935 1.00 69.69 124 ALA A CA 1
ATOM 979 C C . ALA A 1 124 ? 26.752 -26.506 -21.931 1.00 69.69 124 ALA A C 1
ATOM 981 O O . ALA A 1 124 ? 27.075 -27.657 -21.650 1.00 69.69 124 ALA A O 1
ATOM 982 N N . LEU A 1 125 ? 26.204 -26.197 -23.111 1.00 76.31 125 LEU A N 1
ATOM 983 C CA . LEU A 1 125 ? 25.995 -27.178 -24.179 1.00 76.31 125 LEU A CA 1
ATOM 984 C C . LEU A 1 125 ? 27.320 -27.705 -24.740 1.00 76.31 125 LEU A C 1
ATOM 986 O O . LEU A 1 125 ? 27.424 -28.893 -25.034 1.00 76.31 125 LEU A O 1
ATOM 990 N N . GLN A 1 126 ? 28.329 -26.842 -24.855 1.00 77.25 126 GLN A N 1
ATOM 991 C CA . GLN A 1 126 ? 29.664 -27.211 -25.307 1.00 77.25 126 GLN A CA 1
ATOM 992 C C . GLN A 1 126 ? 30.367 -28.133 -24.301 1.00 77.25 126 GLN A C 1
ATOM 994 O O . GLN A 1 126 ? 30.863 -29.170 -24.718 1.00 77.25 126 GLN A O 1
ATOM 999 N N . ASP A 1 127 ? 30.337 -27.838 -22.995 1.00 72.94 127 ASP A N 1
ATOM 1000 C CA . ASP A 1 127 ? 30.919 -28.713 -21.955 1.00 72.94 127 ASP A CA 1
ATOM 1001 C C . ASP A 1 127 ? 30.209 -30.079 -21.903 1.00 72.94 127 ASP A C 1
ATOM 1003 O O . ASP A 1 127 ? 30.847 -31.115 -21.737 1.00 72.94 127 ASP A O 1
ATOM 1007 N N . ILE A 1 128 ? 28.886 -30.119 -22.113 1.00 81.00 128 ILE A N 1
ATOM 1008 C CA . ILE A 1 128 ? 28.150 -31.389 -22.234 1.00 81.00 128 ILE A CA 1
ATOM 1009 C C . ILE A 1 128 ? 28.598 -32.163 -23.480 1.00 81.00 128 ILE A C 1
ATOM 1011 O O . ILE A 1 128 ? 28.835 -33.367 -23.391 1.00 81.00 128 ILE A O 1
ATOM 1015 N N . ALA A 1 129 ? 28.722 -31.497 -24.631 1.00 80.88 129 ALA A N 1
ATOM 1016 C CA . ALA A 1 129 ? 29.158 -32.130 -25.872 1.00 80.88 129 ALA A CA 1
ATOM 1017 C C . ALA A 1 129 ? 30.607 -32.640 -25.786 1.00 80.88 129 ALA A C 1
ATOM 1019 O O . ALA A 1 129 ? 30.877 -33.758 -26.212 1.00 80.88 129 ALA A O 1
ATOM 1020 N N . GLU A 1 130 ? 31.516 -31.867 -25.190 1.00 78.25 130 GLU A N 1
ATOM 1021 C CA . GLU A 1 130 ? 32.927 -32.234 -25.004 1.00 78.25 130 GLU A CA 1
ATOM 1022 C C . GLU A 1 130 ? 33.118 -33.399 -24.022 1.00 78.25 130 GLU A C 1
ATOM 1024 O O . GLU A 1 130 ? 34.092 -34.133 -24.142 1.00 78.25 130 GLU A O 1
ATOM 1029 N N . ARG A 1 131 ? 32.190 -33.618 -23.080 1.00 74.12 131 ARG A N 1
ATOM 1030 C CA . ARG A 1 131 ? 32.225 -34.765 -22.148 1.00 74.12 131 ARG A CA 1
ATOM 1031 C C . ARG A 1 131 ? 31.552 -36.034 -22.676 1.00 74.12 131 ARG A C 1
ATOM 1033 O O . ARG A 1 131 ? 31.626 -37.068 -22.014 1.00 74.12 131 ARG A O 1
ATOM 1040 N N . LEU A 1 132 ? 30.844 -35.949 -23.802 1.00 65.62 132 LEU A N 1
ATOM 1041 C CA . LEU A 1 132 ? 30.146 -37.075 -24.434 1.00 65.62 132 LEU A CA 1
ATOM 1042 C C . LEU A 1 132 ? 30.947 -37.720 -25.581 1.00 65.62 132 LEU A C 1
ATOM 1044 O O . LEU A 1 132 ? 30.473 -38.702 -26.157 1.00 65.62 132 LEU A O 1
ATOM 1048 N N . ILE A 1 133 ? 32.129 -37.186 -25.901 1.00 52.00 133 ILE A N 1
ATOM 1049 C CA . ILE A 1 133 ? 33.089 -37.700 -26.894 1.00 52.00 133 ILE A CA 1
ATOM 1050 C C . ILE A 1 133 ? 34.301 -38.259 -26.146 1.00 52.00 133 ILE A C 1
ATOM 1052 O O . ILE A 1 133 ? 34.797 -39.330 -26.562 1.00 52.00 133 ILE A O 1
#

Sequence (133 aa):
MIENSTRPYIVITYERVIIPHGIARYIVVKNYGQTGAKI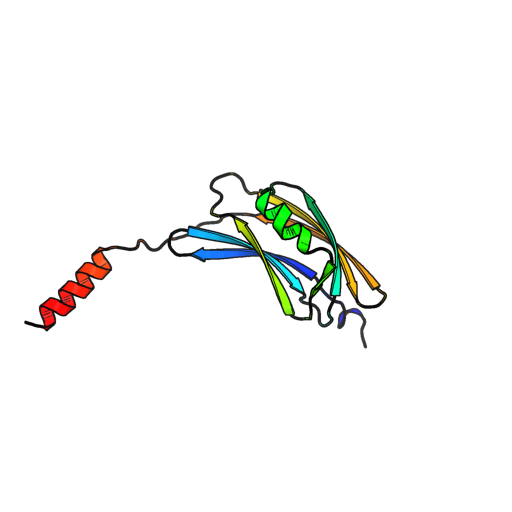TSMSLSGDIPEEFETQFSRVSGAFLAPSQRLLYYFGGINLGSPEKILFSYEYEAGKKKYKETTELTLINGASSTRPESDDAIKYALQDIAERLI

Secondary structure (DSSP, 8-state):
--GGGS---EEEEEEEEEETTEEEEEEEEEE-SSS-EEEEEEEEEES--HHHHHHHGGGTT-EE-TT-EEEEEEES---SSPEEEEEEEEEEETTEEEEEEEEEEE------PPP--HHHHHHHHHHHHHT--

Radius of gyration: 21.36 Å; chains: 1; bounding box: 48×51×56 Å